Protein AF-A0A7Z9WQJ8-F1 (afdb_monomer)

Nearest PDB structures (foldseek):
  8j9j-assembly1_B4  TM=2.705E-01  e=6.270E+00  Euglena gracilis

Sequence (46 aa):
LTPGTLSVDVDEKNNLYVHWINVRNKRPTPREVCGLFPSWVRRIVE

Mean predicted aligned error: 3.76 Å

pLDDT: mean 90.51, std 6.7, range [52.47, 96.69]

Radius of gyration: 11.46 Å; Cα contacts (8 Å, |Δi|>4): 34; chains: 1; bounding box: 31×20×26 Å

Foldseek 3Di:
DAPQKDFDDADPVRDTDIDGRDPPDPDDDVCVGHNCVVVVVVVVVD

Structure (mmCIF, N/CA/C/O backbone):
data_AF-A0A7Z9WQJ8-F1
#
_entry.id   AF-A0A7Z9WQJ8-F1
#
loop_
_atom_site.group_PDB
_atom_site.id
_atom_site.type_symbol
_atom_site.label_atom_id
_atom_site.label_alt_id
_atom_site.label_comp_id
_atom_site.label_asym_id
_atom_site.label_entity_id
_atom_site.label_seq_id
_atom_site.pdbx_PDB_ins_code
_atom_site.Cartn_x
_atom_site.Cartn_y
_atom_site.Cartn_z
_atom_site.occupancy
_atom_site.B_iso_or_equiv
_atom_site.auth_seq_id
_atom_site.auth_comp_id
_atom_site.auth_asym_id
_atom_site.auth_atom_id
_atom_site.pdbx_PDB_model_num
ATOM 1 N N . LEU A 1 1 ? -3.316 -9.220 0.546 1.00 77.50 1 LEU A N 1
ATOM 2 C CA . LEU A 1 1 ? -1.867 -9.281 0.251 1.00 77.50 1 LEU A CA 1
ATOM 3 C C . LEU A 1 1 ? -1.661 -8.894 -1.207 1.00 77.50 1 LEU A C 1
ATOM 5 O O . LEU A 1 1 ? -2.213 -9.563 -2.071 1.00 77.50 1 LEU A O 1
ATOM 9 N N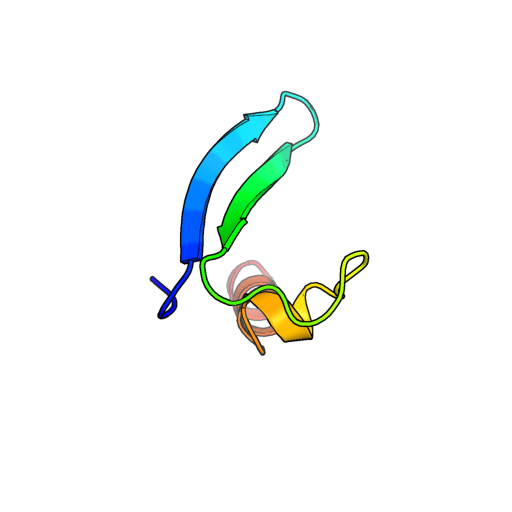 . THR A 1 2 ? -0.964 -7.790 -1.474 1.00 85.75 2 THR A N 1
ATOM 10 C CA . THR A 1 2 ? -0.675 -7.289 -2.832 1.00 85.75 2 THR A CA 1
ATOM 11 C C . THR A 1 2 ? 0.789 -7.566 -3.203 1.00 85.75 2 THR A C 1
ATOM 13 O O . THR A 1 2 ? 1.652 -7.470 -2.328 1.00 85.75 2 THR A O 1
ATOM 16 N N . PRO A 1 3 ? 1.109 -7.931 -4.461 1.00 88.38 3 PRO A N 1
ATOM 17 C CA . PRO A 1 3 ? 2.490 -8.188 -4.870 1.00 88.38 3 PRO A CA 1
ATOM 18 C C . PRO A 1 3 ? 3.402 -6.967 -4.688 1.00 88.38 3 PRO A C 1
ATOM 20 O O . PRO A 1 3 ? 3.037 -5.853 -5.053 1.00 88.38 3 PRO A O 1
ATOM 23 N N . GLY A 1 4 ? 4.614 -7.183 -4.170 1.00 90.25 4 GLY A N 1
ATOM 24 C CA . GLY A 1 4 ? 5.655 -6.147 -4.092 1.00 90.25 4 GLY A CA 1
ATOM 25 C C . GLY A 1 4 ? 5.464 -5.087 -2.999 1.00 90.25 4 GLY A C 1
ATOM 26 O O . GLY A 1 4 ? 6.231 -4.124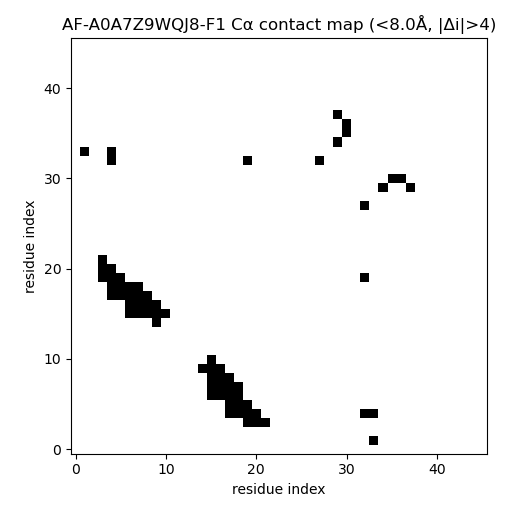 -2.957 1.00 90.25 4 GLY A O 1
ATOM 27 N N . THR A 1 5 ? 4.480 -5.258 -2.116 1.00 94.06 5 THR A N 1
ATOM 28 C CA . THR A 1 5 ? 4.207 -4.366 -0.978 1.00 94.06 5 THR A CA 1
ATOM 29 C C . THR A 1 5 ? 4.176 -5.151 0.328 1.00 94.06 5 THR A C 1
ATOM 31 O O . THR A 1 5 ? 3.593 -6.235 0.370 1.00 94.06 5 THR A O 1
ATOM 34 N N . LEU A 1 6 ? 4.728 -4.576 1.393 1.00 93.56 6 LEU A N 1
ATOM 35 C CA . LEU A 1 6 ? 4.687 -5.118 2.749 1.00 93.56 6 LEU A CA 1
ATOM 36 C C . LEU A 1 6 ? 4.159 -4.043 3.704 1.00 93.56 6 LEU A C 1
ATOM 38 O O . LEU A 1 6 ? 4.705 -2.941 3.743 1.00 93.56 6 LEU A O 1
ATOM 42 N N . SER A 1 7 ? 3.108 -4.354 4.461 1.00 94.44 7 SER A N 1
ATOM 43 C CA . SER A 1 7 ? 2.628 -3.478 5.536 1.00 94.44 7 SER A CA 1
ATOM 44 C C . SER A 1 7 ? 3.641 -3.473 6.678 1.00 94.44 7 SER A C 1
ATOM 46 O O . SER A 1 7 ? 4.043 -4.542 7.131 1.00 94.44 7 SER A O 1
ATOM 48 N N . VAL A 1 8 ? 4.055 -2.284 7.111 1.00 95.44 8 VAL A N 1
ATOM 49 C CA . VAL A 1 8 ? 5.049 -2.102 8.178 1.00 95.44 8 VAL A CA 1
ATOM 50 C C . VAL A 1 8 ? 4.356 -1.760 9.486 1.00 95.44 8 VAL A C 1
ATOM 52 O O . VAL A 1 8 ? 4.580 -2.443 10.478 1.00 95.44 8 VAL A O 1
ATOM 55 N N . ASP A 1 9 ? 3.517 -0.723 9.473 1.00 96.06 9 ASP A N 1
ATOM 56 C CA . ASP A 1 9 ? 2.861 -0.225 10.679 1.00 96.06 9 ASP A CA 1
ATOM 57 C C . ASP A 1 9 ? 1.623 0.624 10.354 1.00 96.06 9 ASP A C 1
ATOM 59 O O . ASP A 1 9 ? 1.402 1.011 9.198 1.00 96.06 9 ASP A O 1
ATOM 63 N N . VAL A 1 10 ? 0.833 0.929 11.381 1.00 96.31 10 VAL A N 1
ATOM 64 C CA . VAL A 1 10 ? -0.285 1.875 11.344 1.00 96.31 10 VAL A CA 1
ATOM 65 C C . VAL A 1 10 ? -0.127 2.864 12.495 1.00 96.31 10 VAL A C 1
ATOM 67 O O . VAL A 1 10 ? 0.075 2.452 13.632 1.00 96.31 10 VAL A O 1
ATOM 70 N N . ASP A 1 11 ? -0.235 4.165 12.221 1.00 95.81 11 ASP A N 1
ATOM 71 C CA . ASP A 1 11 ? -0.188 5.170 13.292 1.00 95.81 11 ASP A CA 1
ATOM 72 C C . ASP A 1 11 ? -1.549 5.403 13.971 1.00 95.81 11 ASP A C 1
ATOM 74 O O . ASP A 1 11 ? -2.598 4.934 13.528 1.00 95.81 11 ASP A O 1
ATOM 78 N N . GLU A 1 12 ? -1.541 6.206 15.036 1.00 96.56 12 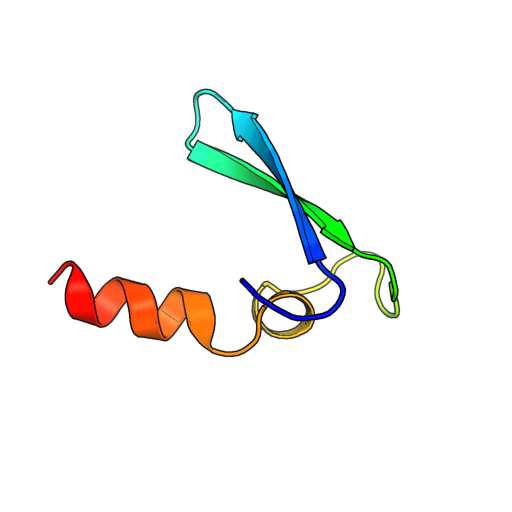GLU A N 1
ATOM 79 C CA . GLU A 1 12 ? -2.731 6.595 15.808 1.00 96.56 12 GLU A CA 1
ATOM 80 C C . GLU A 1 12 ? -3.811 7.311 14.976 1.00 96.56 12 GLU A C 1
ATOM 82 O O . GLU A 1 12 ? -4.964 7.407 15.394 1.00 96.56 12 GLU A O 1
ATOM 87 N N . LYS A 1 13 ? -3.458 7.828 13.792 1.00 96.69 13 LYS A N 1
ATOM 88 C CA . LYS A 1 13 ? -4.381 8.496 12.864 1.00 96.69 13 LYS A CA 1
ATOM 89 C C . LYS A 1 13 ? -4.897 7.551 11.778 1.00 96.69 13 LYS A C 1
ATOM 91 O O . LYS A 1 13 ? -5.533 8.015 10.832 1.00 96.69 13 LYS A O 1
ATOM 96 N N . ASN A 1 14 ? -4.653 6.247 11.911 1.00 91.19 14 ASN A N 1
ATOM 97 C CA . ASN A 1 14 ? -4.977 5.215 10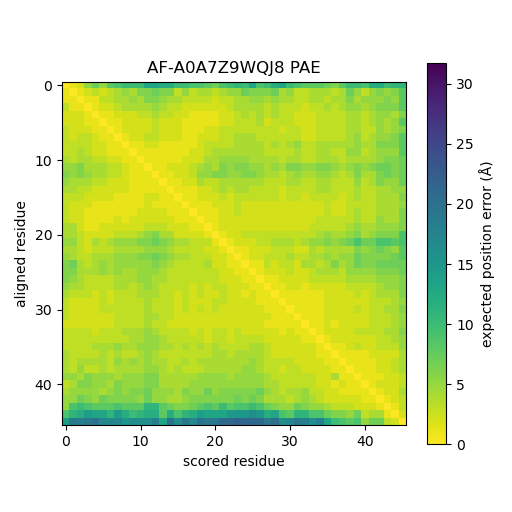.929 1.00 91.19 14 ASN A CA 1
ATOM 98 C C . ASN A 1 14 ? -4.283 5.409 9.568 1.00 91.19 14 ASN A C 1
ATOM 100 O O . ASN A 1 14 ? -4.816 4.991 8.535 1.00 91.19 14 ASN A O 1
ATOM 104 N N . ASN A 1 15 ? -3.090 6.015 9.533 1.00 93.81 15 ASN A N 1
ATOM 105 C CA . ASN A 1 15 ? -2.271 6.009 8.321 1.00 93.81 15 ASN A CA 1
ATOM 106 C C . ASN A 1 15 ? -1.494 4.696 8.218 1.00 93.81 15 ASN A C 1
ATOM 108 O O . ASN A 1 15 ? -0.846 4.277 9.173 1.00 93.81 15 ASN A O 1
ATOM 112 N N . LEU A 1 16 ? -1.519 4.074 7.038 1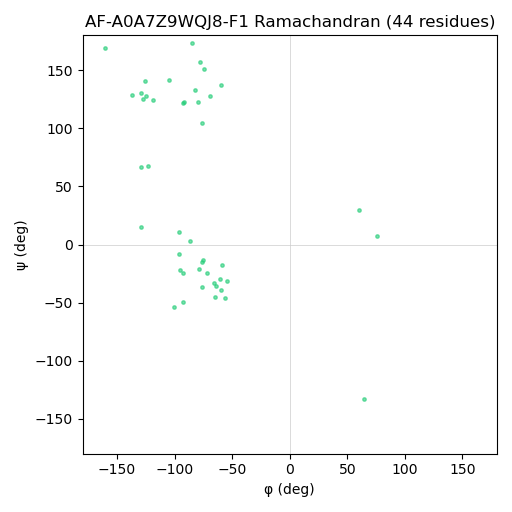.00 92.81 16 LEU A N 1
ATOM 113 C CA . LEU A 1 16 ? -0.812 2.826 6.758 1.00 92.81 16 LEU A CA 1
ATOM 114 C C . LEU A 1 16 ? 0.578 3.104 6.169 1.00 92.81 16 LEU A C 1
ATOM 116 O O . LEU A 1 16 ? 0.693 3.679 5.083 1.00 92.81 16 LEU A O 1
ATOM 120 N N . TYR A 1 17 ? 1.621 2.616 6.835 1.00 94.06 17 TYR A N 1
ATOM 121 C CA . TYR A 1 17 ? 2.995 2.650 6.340 1.00 94.06 17 TYR A CA 1
ATOM 122 C C . TYR A 1 17 ? 3.303 1.363 5.576 1.00 94.06 17 TYR A C 1
ATOM 124 O O . TYR A 1 17 ? 3.184 0.254 6.102 1.00 94.06 17 TYR A O 1
ATOM 132 N N . VAL A 1 18 ? 3.702 1.509 4.312 1.00 93.56 18 VAL A N 1
ATOM 133 C CA . VAL A 1 18 ? 3.943 0.389 3.393 1.00 93.56 18 VAL A CA 1
ATOM 134 C C . VAL A 1 18 ? 5.355 0.476 2.835 1.00 93.56 18 VAL A C 1
ATOM 136 O O . VAL A 1 18 ? 5.737 1.486 2.247 1.00 93.56 18 VAL A O 1
ATOM 139 N N . HIS A 1 19 ? 6.113 -0.612 2.948 1.00 92.69 19 HIS A N 1
ATOM 140 C CA . HIS A 1 19 ? 7.345 -0.788 2.192 1.00 92.69 19 HIS A CA 1
ATOM 141 C C . HIS A 1 19 ? 7.000 -1.238 0.766 1.00 92.69 19 HIS A C 1
ATOM 143 O O . HIS A 1 19 ? 6.379 -2.286 0.571 1.00 92.69 19 HIS A O 1
ATOM 149 N N . TRP A 1 20 ? 7.440 -0.483 -0.245 1.00 94.31 20 TRP A N 1
ATOM 150 C CA . TRP A 1 20 ? 7.203 -0.782 -1.661 1.00 94.31 20 TRP A CA 1
ATOM 151 C C . TRP A 1 20 ? 8.520 -0.999 -2.410 1.00 94.31 20 TRP A C 1
ATOM 153 O O . TRP A 1 20 ? 9.392 -0.136 -2.399 1.00 94.31 20 TRP A O 1
ATOM 163 N N . ILE A 1 21 ? 8.671 -2.155 -3.066 1.00 92.62 21 ILE A N 1
ATOM 164 C CA . ILE A 1 21 ? 9.946 -2.547 -3.696 1.00 92.62 21 ILE A CA 1
ATOM 165 C C . ILE A 1 21 ? 10.209 -1.871 -5.055 1.00 92.62 21 ILE A C 1
ATOM 167 O O . ILE A 1 21 ? 11.351 -1.791 -5.492 1.00 92.62 21 ILE A O 1
ATOM 171 N N . ASN A 1 22 ? 9.171 -1.380 -5.739 1.00 88.94 22 ASN A N 1
ATOM 172 C CA . ASN A 1 22 ? 9.262 -0.850 -7.106 1.00 88.94 22 ASN A CA 1
ATOM 173 C C . ASN A 1 22 ? 8.759 0.598 -7.175 1.00 88.94 22 ASN A C 1
ATOM 175 O O . ASN A 1 22 ? 7.718 0.888 -7.764 1.00 88.94 22 ASN A O 1
ATOM 179 N N . VAL A 1 23 ? 9.500 1.514 -6.553 1.00 91.44 23 VAL A N 1
ATOM 180 C CA . VAL A 1 23 ? 9.139 2.936 -6.515 1.00 91.44 23 VAL A CA 1
ATOM 181 C C . VAL A 1 23 ? 9.441 3.594 -7.862 1.00 91.44 23 VAL A C 1
ATOM 183 O O . VAL A 1 23 ? 10.588 3.898 -8.179 1.00 91.44 23 VAL A O 1
ATOM 186 N N . ARG A 1 24 ? 8.394 3.853 -8.650 1.00 90.81 24 ARG A N 1
ATOM 187 C CA . ARG A 1 24 ? 8.488 4.599 -9.923 1.00 90.81 24 ARG A CA 1
ATOM 188 C C . ARG A 1 24 ? 8.176 6.088 -9.779 1.00 90.81 24 ARG A C 1
ATOM 190 O O . ARG A 1 24 ? 8.590 6.893 -10.604 1.00 90.81 24 ARG A O 1
ATOM 197 N N . ASN A 1 25 ? 7.457 6.446 -8.718 1.00 92.69 25 ASN A N 1
ATOM 198 C CA . ASN A 1 25 ? 7.025 7.798 -8.394 1.00 92.69 25 ASN A CA 1
ATOM 199 C C . ASN A 1 25 ? 7.244 8.025 -6.889 1.00 92.69 25 ASN A C 1
ATOM 201 O O . ASN A 1 25 ? 6.806 7.212 -6.078 1.00 92.69 25 ASN A O 1
ATOM 205 N N . LYS A 1 26 ? 7.923 9.118 -6.509 1.00 91.62 26 LYS A N 1
ATOM 206 C CA . LYS A 1 26 ? 8.197 9.468 -5.099 1.00 91.62 26 LYS A CA 1
ATOM 207 C C . LYS A 1 26 ? 6.977 10.030 -4.361 1.00 91.62 26 LYS A C 1
ATOM 209 O O . LYS A 1 26 ? 7.008 10.150 -3.141 1.00 91.62 26 LYS A O 1
ATOM 214 N N . ARG A 1 27 ? 5.923 10.400 -5.088 1.00 93.19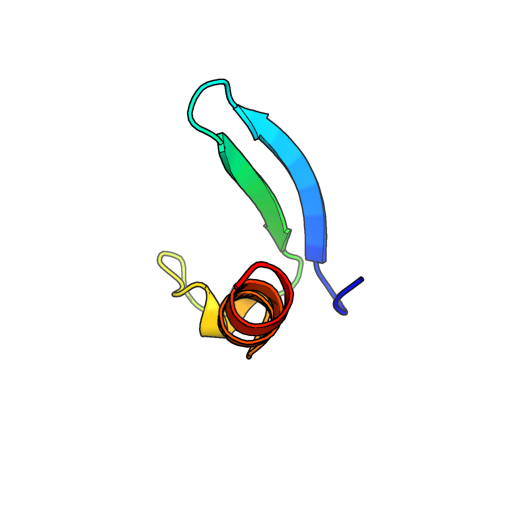 27 ARG A N 1
ATOM 215 C CA . ARG A 1 27 ? 4.630 10.842 -4.550 1.00 93.19 27 ARG A CA 1
ATOM 216 C C . ARG A 1 27 ? 3.513 10.048 -5.232 1.00 93.19 27 ARG A C 1
ATOM 218 O O . ARG A 1 27 ? 2.778 10.612 -6.044 1.00 93.19 27 ARG A O 1
ATOM 225 N N . PRO A 1 28 ? 3.442 8.730 -4.981 1.00 92.9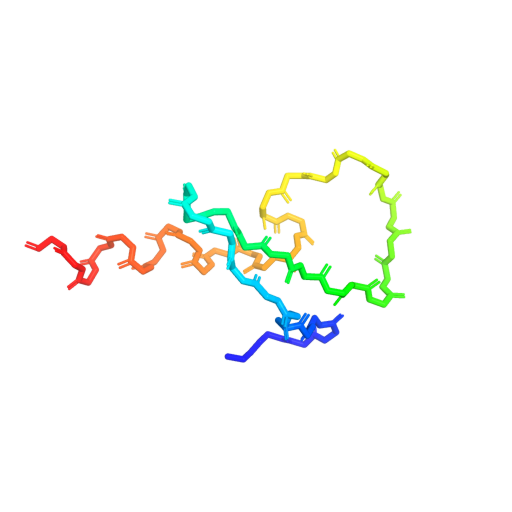4 28 PRO A N 1
ATOM 226 C CA . PRO A 1 28 ? 2.469 7.878 -5.635 1.00 92.94 28 PRO A CA 1
ATOM 227 C C . PRO A 1 28 ? 1.078 8.102 -5.044 1.00 92.94 28 PRO A C 1
ATOM 229 O O . PRO A 1 28 ? 0.903 8.416 -3.866 1.00 92.94 28 PRO A O 1
ATOM 232 N N . THR A 1 29 ? 0.072 7.881 -5.869 1.00 93.00 29 THR A N 1
ATOM 233 C CA . THR A 1 29 ? -1.309 7.702 -5.435 1.00 93.00 29 THR A CA 1
ATOM 234 C C . THR A 1 29 ? -1.508 6.285 -4.876 1.00 93.00 29 THR A C 1
ATOM 236 O O . THR A 1 29 ? -0.791 5.361 -5.270 1.00 93.00 29 THR A O 1
ATOM 239 N N . PRO A 1 30 ? -2.522 6.040 -4.022 1.00 90.31 30 PRO A N 1
ATOM 240 C CA . PRO A 1 30 ? -2.812 4.690 -3.527 1.00 90.31 30 PRO A CA 1
ATOM 241 C C . PRO A 1 30 ? -3.022 3.660 -4.646 1.00 90.31 30 PRO A C 1
ATOM 243 O O . PRO A 1 30 ? -2.652 2.497 -4.504 1.00 90.31 30 PRO A O 1
ATOM 246 N N . ARG A 1 31 ? -3.557 4.093 -5.797 1.00 91.06 31 ARG A N 1
ATOM 247 C CA . ARG A 1 31 ? -3.789 3.228 -6.959 1.00 91.06 31 ARG A CA 1
ATOM 248 C C . ARG A 1 31 ? -2.493 2.710 -7.582 1.00 91.06 31 ARG A C 1
ATOM 250 O O . ARG A 1 31 ? -2.476 1.586 -8.071 1.00 91.06 31 ARG A O 1
ATOM 257 N N . GLU A 1 32 ? -1.420 3.495 -7.546 1.00 91.88 32 GLU A N 1
ATOM 258 C CA . GLU A 1 32 ? -0.099 3.071 -8.028 1.00 91.88 32 GLU A CA 1
ATOM 259 C C . GLU A 1 32 ? 0.561 2.045 -7.095 1.00 91.88 32 GLU A C 1
ATOM 261 O O . GLU A 1 32 ? 1.387 1.259 -7.551 1.00 91.88 32 GLU A O 1
ATOM 266 N N . VAL A 1 33 ? 0.179 2.024 -5.812 1.00 91.69 33 VAL A N 1
ATOM 267 C CA . VAL A 1 33 ? 0.764 1.134 -4.797 1.00 91.69 33 VAL A CA 1
ATOM 268 C C . VAL A 1 33 ? -0.026 -0.171 -4.658 1.00 91.69 33 VAL A C 1
ATOM 270 O O . VAL A 1 33 ? 0.560 -1.249 -4.696 1.00 91.69 33 VAL A O 1
ATOM 273 N N . CYS A 1 34 ? -1.353 -0.099 -4.510 1.00 90.94 34 CYS A N 1
ATOM 274 C CA . CYS A 1 34 ? -2.210 -1.259 -4.220 1.00 90.94 34 CYS A CA 1
ATOM 275 C C . CYS A 1 34 ? -3.425 -1.401 -5.157 1.00 90.94 34 CYS A C 1
ATOM 277 O O . CYS A 1 34 ? -4.352 -2.169 -4.884 1.00 90.94 34 CYS A O 1
ATOM 279 N N . GLY A 1 35 ? -3.429 -0.695 -6.291 1.00 90.75 35 GLY A N 1
ATOM 280 C CA . GLY A 1 35 ? -4.452 -0.848 -7.324 1.00 90.75 35 GLY A CA 1
ATOM 281 C C . GLY A 1 35 ? -5.848 -0.429 -6.859 1.00 90.75 35 GLY A C 1
ATOM 282 O O . GLY A 1 35 ? -6.043 0.648 -6.302 1.00 90.75 35 GLY A O 1
ATOM 283 N N . LEU A 1 36 ? -6.844 -1.275 -7.129 1.00 92.38 36 LEU A N 1
ATOM 284 C CA . LEU A 1 36 ? -8.250 -1.027 -6.777 1.00 92.38 36 LEU A CA 1
ATOM 285 C C . LEU A 1 36 ? -8.610 -1.479 -5.354 1.00 92.38 36 LEU A C 1
ATOM 287 O O . LEU A 1 36 ? -9.771 -1.399 -4.961 1.00 92.38 36 LEU A O 1
ATOM 291 N N . PHE A 1 37 ? -7.642 -1.967 -4.577 1.00 90.50 37 PHE A N 1
ATOM 292 C CA . PHE A 1 37 ? -7.917 -2.513 -3.251 1.00 90.50 37 PHE A CA 1
ATOM 293 C C . PHE A 1 37 ? -8.632 -1.518 -2.313 1.00 90.50 37 PHE A C 1
ATOM 295 O O . PHE A 1 37 ? -9.653 -1.903 -1.740 1.00 90.50 37 PHE A O 1
ATOM 302 N N . PRO A 1 38 ? -8.213 -0.238 -2.197 1.00 88.50 38 PRO A N 1
ATOM 303 C CA . PRO A 1 38 ? -8.863 0.700 -1.280 1.00 88.50 38 PRO A CA 1
ATOM 304 C C . PRO A 1 38 ? -10.326 0.989 -1.632 1.00 88.50 38 PRO A C 1
ATOM 306 O O . PRO A 1 38 ? -11.150 1.169 -0.739 1.00 88.50 38 PRO A O 1
ATOM 309 N N . SER A 1 39 ? -10.669 1.038 -2.923 1.00 89.12 39 SER A N 1
ATOM 310 C CA . SER A 1 39 ? -12.050 1.272 -3.355 1.00 89.12 39 SER A CA 1
ATOM 311 C C . SER A 1 39 ? -12.921 0.031 -3.189 1.00 89.12 39 SER A C 1
ATOM 313 O O . SER A 1 39 ? -14.083 0.159 -2.817 1.00 89.12 39 SER A O 1
ATOM 315 N N . TRP A 1 40 ? -12.374 -1.164 -3.424 1.00 88.75 40 TRP A N 1
ATOM 316 C CA . TRP A 1 40 ? -13.090 -2.420 -3.203 1.00 88.75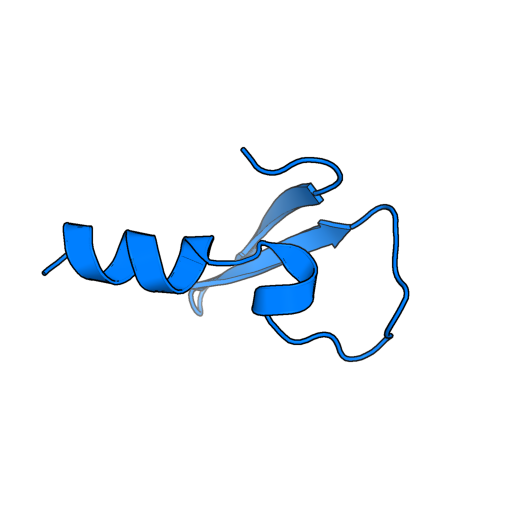 40 TRP A CA 1
ATOM 317 C C . TRP A 1 40 ? -13.409 -2.648 -1.722 1.00 88.75 40 TRP A C 1
ATOM 319 O O . TRP A 1 40 ? -14.551 -2.957 -1.398 1.00 88.75 40 TRP A O 1
ATOM 329 N N . VAL A 1 41 ? -12.444 -2.416 -0.822 1.00 88.44 41 VAL A N 1
ATOM 330 C CA . VAL A 1 41 ? -12.645 -2.591 0.628 1.00 88.44 41 VAL A CA 1
ATOM 331 C C . VAL A 1 41 ? -13.764 -1.697 1.163 1.00 88.44 41 VAL A C 1
ATOM 333 O O . VAL A 1 41 ? -14.569 -2.154 1.967 1.00 88.44 41 VAL A O 1
ATOM 336 N N . ARG A 1 42 ? -13.873 -0.450 0.683 1.00 87.38 42 ARG A N 1
ATOM 337 C CA . ARG A 1 42 ? -14.935 0.471 1.123 1.00 87.38 42 ARG A CA 1
ATOM 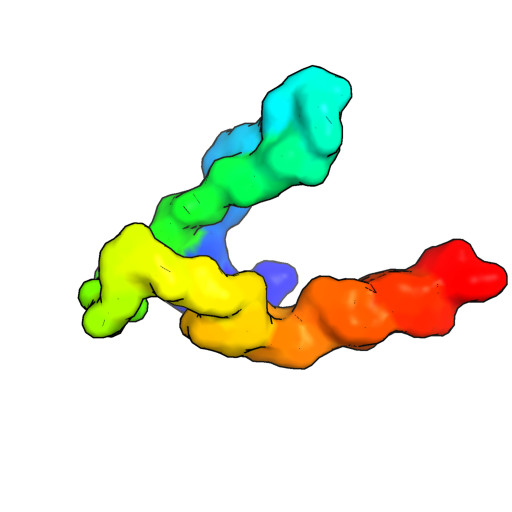338 C C . ARG A 1 42 ? -16.343 -0.048 0.832 1.00 87.38 42 ARG A C 1
ATOM 340 O O . ARG A 1 42 ? -17.237 0.241 1.606 1.00 87.38 42 ARG A O 1
ATOM 347 N N . ARG A 1 43 ? -16.523 -0.841 -0.228 1.00 88.94 43 ARG A N 1
ATOM 348 C CA . ARG A 1 43 ? -17.825 -1.424 -0.603 1.00 88.94 43 ARG A CA 1
ATOM 349 C C . ARG A 1 43 ? -18.250 -2.609 0.268 1.00 88.94 43 ARG A C 1
ATOM 351 O O . ARG A 1 43 ? -19.382 -3.048 0.154 1.00 88.94 43 ARG A O 1
ATOM 358 N N . ILE A 1 44 ? -17.331 -3.189 1.040 1.00 87.19 44 ILE A N 1
ATOM 359 C CA . ILE A 1 44 ? -17.605 -4.339 1.924 1.00 87.19 44 ILE A CA 1
ATOM 360 C C . ILE A 1 44 ? -17.972 -3.877 3.334 1.00 87.19 44 ILE A C 1
ATOM 362 O O . ILE A 1 44 ? -18.597 -4.618 4.081 1.00 87.19 44 ILE A O 1
ATOM 366 N N . VAL A 1 45 ? -17.525 -2.677 3.698 1.00 82.88 45 VAL A N 1
ATOM 367 C CA . VAL A 1 45 ? -17.727 -2.081 5.023 1.00 82.88 45 VAL A CA 1
ATOM 368 C C . VAL A 1 45 ? -18.949 -1.141 5.039 1.00 82.88 45 VAL A C 1
ATOM 370 O O . VAL A 1 45 ? -19.339 -0.692 6.112 1.00 82.88 45 VAL A O 1
ATOM 373 N N . GLU A 1 46 ? -19.551 -0.861 3.874 1.00 52.47 46 GLU A N 1
ATOM 374 C CA . GLU A 1 46 ? -20.927 -0.333 3.752 1.00 52.47 46 GLU A CA 1
ATOM 375 C C . GLU A 1 46 ? -21.963 -1.375 4.193 1.00 52.47 46 GLU A C 1
ATOM 377 O O . GLU A 1 46 ? -22.910 -0.975 4.906 1.00 52.47 46 GLU A O 1
#

Secondary structure (DSSP, 8-state):
--TTEEEEEE-TT-PEEEEES--S-SS--HHHHHTTHHHHHHHHH-

Solvent-accessible surface area (backbone atoms only — not comparable to full-atom values): 3180 Å² total; per-residue (Å²): 141,58,88,68,54,43,84,73,51,67,50,99,83,71,50,78,44,67,50,62,79,80,77,88,55,99,80,65,54,68,54,79,72,57,48,65,50,73,66,55,54,56,68,74,76,108